Protein AF-A0A445F5N7-F1 (afdb_monomer_lite)

Secondary structure (DSSP, 8-state):
--PPP---PPP---------PPPP----PPP-S--EEEEEPGGG--------S-------TT----EEEEETSS-HHHHHHHHHHHHHH--EE-PPPTTSPP---EEEEEE-HHHHHHHIIIIIHHHHTT--BTTB------SEEEEEEPPPGGGG--

Sequence (158 aa):
MTKKSTRKRKMGDTEETAPKKPAAKWPLIKPKKNLQISHLLDFDLFSVINPSSSFGFQFFNSILIAFFMVQNLFSSAESKAFVKIAEEIGFAHQGSRGGEAYRDNDRISVDDPVLADTIWESGLGKLFSDIKIRGKVAVGLNPNVRFYRFVSLYTRFT

Radius of gyration: 22.61 Å; chains: 1; bounding box: 45×44×79 Å

pLDDT: mean 74.54, std 20.93, range [34.38, 96.88]

Structure (mmCIF, N/CA/C/O backbone):
data_AF-A0A445F5N7-F1
#
_entry.id   AF-A0A445F5N7-F1
#
loop_
_atom_site.group_PDB
_atom_site.id
_atom_site.type_symbol
_atom_site.label_atom_id
_atom_site.label_alt_id
_atom_site.label_comp_id
_atom_site.label_asym_id
_atom_site.label_entity_id
_atom_site.label_seq_id
_atom_site.pdbx_PDB_ins_code
_atom_site.Cartn_x
_atom_site.Cartn_y
_atom_site.Cartn_z
_atom_site.occupancy
_atom_site.B_iso_or_equiv
_atom_site.auth_seq_id
_atom_site.auth_comp_id
_atom_site.auth_asym_id
_atom_site.auth_atom_id
_atom_site.pdbx_PDB_model_num
ATOM 1 N N . MET A 1 1 ? -10.855 -12.491 -63.768 1.00 36.72 1 MET A N 1
ATOM 2 C CA . MET A 1 1 ? -11.562 -12.647 -62.476 1.00 36.72 1 MET A CA 1
ATOM 3 C C . MET A 1 1 ? -10.954 -13.823 -61.721 1.00 36.72 1 MET A C 1
ATOM 5 O O . MET A 1 1 ? -11.246 -14.961 -62.051 1.00 36.72 1 MET A O 1
ATOM 9 N N . THR A 1 2 ? -10.073 -13.575 -60.753 1.00 38.22 2 THR A N 1
ATOM 10 C CA . THR A 1 2 ? -9.401 -14.622 -59.960 1.00 38.22 2 THR A CA 1
ATOM 11 C C . THR A 1 2 ? -9.698 -14.397 -58.477 1.00 38.22 2 THR A C 1
ATOM 13 O O . THR A 1 2 ? -9.355 -13.364 -57.906 1.00 38.22 2 THR A O 1
ATOM 16 N N . LYS A 1 3 ? -10.416 -15.348 -57.863 1.00 34.38 3 LYS A N 1
ATOM 17 C CA . LYS A 1 3 ? -10.862 -15.304 -56.462 1.00 34.38 3 LYS A CA 1
ATOM 18 C C . LYS A 1 3 ? -9.663 -15.500 -55.520 1.00 34.38 3 LYS A C 1
ATOM 20 O O . LYS A 1 3 ? -9.047 -16.562 -55.526 1.00 34.38 3 LYS A O 1
ATOM 25 N N . LYS A 1 4 ? -9.346 -14.500 -54.688 1.00 36.50 4 LYS A N 1
ATOM 26 C CA . LYS A 1 4 ? -8.395 -14.636 -53.568 1.00 36.50 4 LYS A CA 1
ATOM 27 C C . LYS A 1 4 ? -9.071 -15.376 -52.409 1.00 36.50 4 LYS A C 1
ATOM 29 O O . LYS A 1 4 ? -10.032 -14.883 -51.831 1.00 36.50 4 LYS A O 1
ATOM 34 N N . SER A 1 5 ? -8.541 -16.549 -52.074 1.00 36.28 5 SER A N 1
ATOM 35 C CA . SER A 1 5 ? -8.885 -17.330 -50.882 1.00 36.28 5 SER A CA 1
ATOM 36 C C . SER A 1 5 ? -8.483 -16.575 -49.607 1.00 36.28 5 SER A C 1
ATOM 38 O O . SER A 1 5 ? -7.298 -16.350 -49.354 1.00 36.28 5 SER A O 1
ATOM 40 N N . THR A 1 6 ? -9.459 -16.206 -48.782 1.00 38.47 6 THR A N 1
ATOM 41 C CA . THR A 1 6 ? -9.271 -15.621 -47.449 1.00 38.47 6 THR A CA 1
ATOM 42 C C . THR A 1 6 ? -8.762 -16.682 -46.471 1.00 38.47 6 THR A C 1
ATOM 44 O O . THR A 1 6 ? -9.500 -17.556 -46.020 1.00 38.47 6 THR A O 1
ATOM 47 N N . ARG A 1 7 ? -7.475 -16.606 -46.112 1.00 39.38 7 ARG A N 1
ATOM 48 C CA . ARG A 1 7 ? -6.871 -17.445 -45.066 1.00 39.38 7 ARG A CA 1
ATOM 49 C C . ARG A 1 7 ? -7.338 -16.942 -43.694 1.00 39.38 7 ARG A C 1
ATOM 51 O O . ARG A 1 7 ? -6.836 -15.941 -43.184 1.00 39.38 7 ARG A O 1
ATOM 58 N N . LYS A 1 8 ? -8.326 -17.628 -43.117 1.00 40.00 8 LYS A N 1
ATOM 59 C CA . LYS A 1 8 ? -8.790 -17.461 -41.731 1.00 40.00 8 LYS A CA 1
ATOM 60 C C . LYS A 1 8 ? -7.597 -17.719 -40.796 1.00 40.00 8 LYS A C 1
ATOM 62 O O . LYS A 1 8 ? -7.051 -18.821 -40.801 1.00 40.00 8 LYS A O 1
ATOM 67 N N . ARG A 1 9 ? -7.138 -16.708 -40.050 1.00 37.25 9 ARG A N 1
ATOM 68 C CA . ARG A 1 9 ? -6.061 -16.880 -39.060 1.00 37.25 9 ARG A CA 1
ATOM 69 C C . ARG A 1 9 ? -6.638 -17.596 -37.842 1.00 37.25 9 ARG A C 1
ATOM 71 O O . ARG A 1 9 ? -7.641 -17.161 -37.285 1.00 37.25 9 ARG A O 1
ATOM 78 N N . LYS A 1 10 ? -6.022 -18.722 -37.493 1.00 41.34 10 LYS A N 1
ATOM 79 C CA . LYS A 1 10 ? -6.324 -19.524 -36.310 1.00 41.34 10 LYS A CA 1
ATOM 80 C C . LYS A 1 10 ? -5.827 -18.739 -35.091 1.00 41.34 10 LYS A C 1
ATOM 82 O O . LYS A 1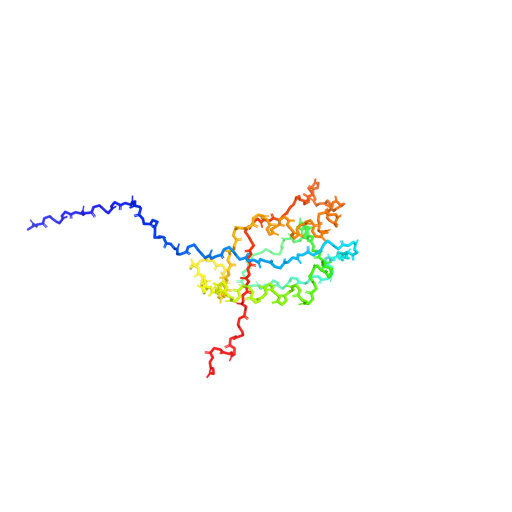 10 ? -4.656 -18.381 -35.038 1.00 41.34 10 LYS A O 1
ATOM 87 N N . MET A 1 11 ? -6.741 -18.401 -34.190 1.00 37.12 11 MET A N 1
ATOM 88 C CA . MET A 1 11 ? -6.453 -17.803 -32.889 1.00 37.12 11 MET A CA 1
ATOM 89 C C . MET A 1 11 ? -6.166 -18.960 -31.934 1.00 37.12 11 MET A C 1
ATOM 91 O O . MET A 1 11 ? -7.011 -19.842 -31.795 1.00 37.12 11 MET A O 1
ATOM 95 N N . GLY A 1 12 ? -4.962 -19.003 -31.375 1.00 40.59 12 GLY A N 1
ATOM 96 C CA . GLY A 1 12 ? -4.537 -20.070 -30.477 1.00 40.59 12 GLY A CA 1
ATOM 97 C C . GLY A 1 12 ? -3.028 -20.058 -30.285 1.00 40.59 12 GLY A C 1
ATOM 98 O O . GLY A 1 12 ? -2.285 -20.313 -31.228 1.00 40.59 12 GLY A O 1
ATOM 99 N N . ASP A 1 13 ? -2.653 -19.758 -29.047 1.00 39.00 13 ASP A N 1
ATOM 100 C CA . ASP A 1 13 ? -1.441 -20.194 -28.361 1.00 39.00 13 ASP A CA 1
ATOM 101 C C . ASP A 1 13 ? -0.132 -19.545 -28.810 1.00 39.00 13 ASP A C 1
ATOM 103 O O . ASP A 1 13 ? 0.697 -20.086 -29.538 1.00 39.00 13 ASP A O 1
ATOM 107 N N . THR A 1 14 ? 0.101 -18.354 -28.270 1.00 41.28 14 THR A N 1
ATOM 108 C CA . THR A 1 14 ? 1.458 -17.954 -27.907 1.00 41.28 14 THR A CA 1
ATOM 109 C C . THR A 1 14 ? 1.399 -17.503 -26.454 1.00 41.28 14 THR A C 1
ATOM 111 O O . THR A 1 14 ? 1.358 -16.315 -26.150 1.00 41.28 14 THR A O 1
ATOM 114 N N . GLU A 1 15 ? 1.353 -18.478 -25.540 1.00 46.56 15 GLU A N 1
ATOM 115 C CA . GLU A 1 15 ? 2.061 -18.310 -24.272 1.00 46.56 15 GLU A CA 1
ATOM 116 C C . GLU A 1 15 ? 3.542 -18.207 -24.635 1.00 46.56 15 GLU A C 1
ATOM 118 O O . GLU A 1 15 ? 4.295 -19.179 -24.648 1.00 46.56 15 GLU A O 1
ATOM 123 N N . GLU A 1 16 ? 3.936 -17.003 -25.039 1.00 36.53 16 GLU A N 1
ATOM 124 C CA . GLU A 1 16 ? 5.326 -16.615 -25.028 1.00 36.53 16 GLU A CA 1
ATOM 125 C C . GLU A 1 16 ? 5.718 -16.699 -23.560 1.00 36.53 16 GLU A C 1
ATOM 127 O O . GLU A 1 16 ? 5.198 -15.962 -22.718 1.00 36.53 16 GLU A O 1
ATOM 132 N N . THR A 1 17 ? 6.549 -17.688 -23.247 1.00 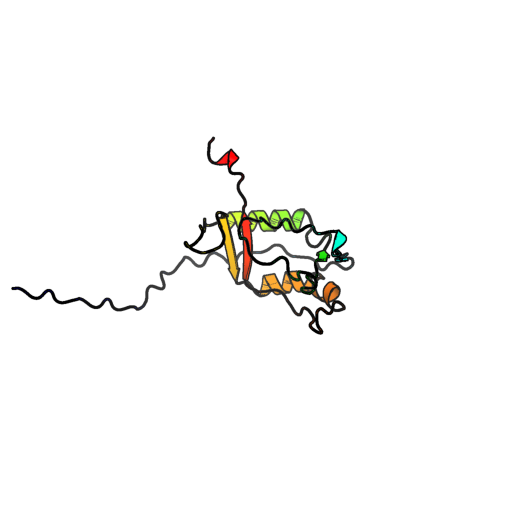43.44 17 THR A N 1
ATOM 133 C CA . THR A 1 17 ? 7.219 -17.855 -21.967 1.00 43.44 17 THR A CA 1
ATOM 134 C C . THR A 1 17 ? 7.980 -16.574 -21.663 1.00 43.44 17 THR A C 1
ATOM 136 O O . THR A 1 17 ? 9.173 -16.457 -21.944 1.00 43.44 17 THR A O 1
ATOM 139 N N . ALA A 1 18 ? 7.279 -15.594 -21.095 1.00 43.09 18 ALA A N 1
ATOM 140 C CA . ALA A 1 18 ? 7.903 -14.492 -20.409 1.00 43.09 18 ALA A CA 1
ATOM 141 C C . ALA A 1 18 ? 8.818 -15.143 -19.366 1.00 43.09 18 ALA A C 1
ATOM 143 O O . ALA A 1 18 ? 8.364 -16.050 -18.654 1.00 43.09 18 ALA A O 1
ATOM 144 N N . PRO A 1 19 ? 10.102 -14.754 -19.285 1.00 39.41 19 PRO A N 1
ATOM 145 C CA . PRO A 1 19 ? 10.962 -15.252 -18.229 1.00 39.41 19 PRO A CA 1
ATOM 146 C C . PRO A 1 19 ? 10.213 -15.013 -16.922 1.00 39.41 19 PRO A C 1
ATOM 148 O O . PRO A 1 19 ? 9.835 -13.872 -16.640 1.00 39.41 19 PRO A O 1
ATOM 151 N N . LYS A 1 20 ? 9.919 -16.089 -16.174 1.00 45.84 20 LYS A N 1
ATOM 152 C CA . LYS A 1 20 ? 9.360 -15.981 -14.826 1.00 45.84 20 LYS A CA 1
ATOM 153 C C . LYS A 1 20 ? 10.331 -15.095 -14.064 1.00 45.84 20 LYS A C 1
ATOM 155 O O . LYS A 1 20 ? 11.399 -15.558 -13.662 1.00 45.84 20 LYS A O 1
ATOM 160 N N . LYS A 1 21 ? 9.995 -13.805 -13.952 1.00 49.97 21 LYS A N 1
ATOM 161 C CA . LYS A 1 21 ? 10.765 -12.861 -13.155 1.00 49.97 21 LYS A CA 1
ATOM 162 C C . LYS A 1 21 ? 10.907 -13.508 -11.782 1.00 49.97 21 LYS A C 1
ATOM 164 O O . LYS A 1 21 ? 9.910 -14.041 -11.280 1.00 49.97 21 LYS A O 1
ATOM 169 N N . PRO A 1 22 ? 12.121 -13.538 -11.211 1.00 51.34 22 PRO A N 1
ATOM 170 C CA . PRO A 1 22 ? 12.306 -14.088 -9.881 1.00 51.34 22 PRO A CA 1
ATOM 171 C C . PRO A 1 22 ? 11.287 -13.426 -8.958 1.00 51.34 22 PRO A C 1
ATOM 173 O O . PRO A 1 22 ? 11.093 -12.211 -9.033 1.00 51.34 22 PRO A O 1
ATOM 176 N N . ALA A 1 23 ? 10.591 -14.241 -8.160 1.00 63.56 23 ALA A N 1
ATOM 177 C CA . ALA A 1 23 ? 9.595 -13.751 -7.220 1.00 63.56 23 ALA A CA 1
ATOM 178 C C . ALA A 1 23 ? 10.223 -12.610 -6.413 1.00 63.56 23 ALA A C 1
ATOM 180 O O . ALA A 1 23 ? 11.253 -12.799 -5.756 1.00 63.56 23 ALA A O 1
ATOM 181 N N . ALA A 1 24 ? 9.660 -11.412 -6.556 1.00 69.00 24 ALA A N 1
ATOM 182 C CA . ALA A 1 24 ? 10.196 -10.227 -5.921 1.00 69.00 24 ALA A CA 1
ATOM 183 C C . ALA A 1 24 ? 10.150 -10.439 -4.406 1.00 69.00 24 ALA A C 1
ATOM 185 O O . ALA A 1 24 ? 9.094 -10.700 -3.834 1.00 69.00 24 ALA A O 1
ATOM 186 N N . LYS A 1 25 ? 11.306 -10.367 -3.745 1.00 86.81 25 LYS A N 1
ATOM 187 C CA . LYS A 1 25 ? 11.369 -10.446 -2.284 1.00 86.81 25 LYS A CA 1
ATOM 188 C C . LYS A 1 25 ? 10.983 -9.088 -1.716 1.00 86.81 25 LYS A C 1
ATOM 190 O O . LYS A 1 25 ? 11.857 -8.267 -1.452 1.00 86.81 25 LYS A O 1
ATOM 195 N N . TRP A 1 26 ? 9.682 -8.847 -1.580 1.00 91.69 26 TRP A N 1
ATOM 196 C CA . TRP A 1 26 ? 9.143 -7.635 -0.965 1.00 91.69 26 TRP A CA 1
ATOM 197 C C . TRP A 1 26 ? 9.715 -7.402 0.439 1.00 91.69 26 TRP A C 1
ATOM 199 O O . TRP A 1 26 ? 10.086 -8.363 1.124 1.00 91.69 26 TRP A O 1
ATOM 209 N N . PRO A 1 27 ? 9.816 -6.139 0.892 1.00 90.50 27 PRO A N 1
ATOM 210 C CA . PRO A 1 27 ? 10.328 -5.862 2.222 1.00 90.50 27 PRO A CA 1
ATOM 211 C C . PRO A 1 27 ? 9.397 -6.443 3.286 1.00 90.50 27 PRO A C 1
ATOM 213 O O . PRO A 1 27 ? 8.175 -6.425 3.149 1.00 90.50 27 PRO A O 1
ATOM 216 N N . LEU A 1 28 ? 9.986 -6.917 4.382 1.00 89.38 28 LEU A N 1
ATOM 217 C CA . LEU A 1 28 ? 9.224 -7.376 5.536 1.00 89.38 28 LEU A CA 1
ATOM 218 C C . LEU A 1 28 ? 8.535 -6.184 6.198 1.00 89.38 28 LEU A C 1
ATOM 220 O O . LEU A 1 28 ? 9.196 -5.311 6.765 1.00 89.38 28 LEU A O 1
ATOM 224 N N . ILE A 1 29 ? 7.206 -6.170 6.145 1.00 91.69 29 ILE A N 1
ATOM 225 C CA . ILE A 1 29 ? 6.395 -5.147 6.793 1.00 91.69 29 ILE A CA 1
ATOM 226 C C . ILE A 1 29 ? 6.130 -5.595 8.224 1.00 91.69 29 ILE A C 1
ATOM 228 O O . ILE A 1 29 ? 5.516 -6.631 8.468 1.00 91.69 29 ILE A O 1
ATOM 232 N N . LYS A 1 30 ? 6.576 -4.802 9.196 1.00 87.00 30 LYS A N 1
ATOM 233 C CA . LYS A 1 30 ? 6.282 -5.103 10.603 1.00 87.00 30 LYS A CA 1
ATOM 234 C C . LYS A 1 30 ? 4.854 -4.674 10.947 1.00 87.00 30 LYS A C 1
ATOM 236 O O . LYS A 1 30 ? 4.463 -3.587 10.511 1.00 87.00 30 LYS A O 1
ATOM 241 N N . PRO A 1 31 ? 4.109 -5.441 11.763 1.00 89.25 31 PRO A N 1
ATOM 242 C CA . PRO A 1 31 ? 2.844 -4.981 12.321 1.00 89.25 31 PRO A CA 1
ATOM 243 C C . PRO A 1 31 ? 3.024 -3.708 13.155 1.00 89.25 31 PRO A C 1
ATOM 245 O O . PRO A 1 31 ? 3.918 -3.618 14.002 1.00 89.25 31 PRO A O 1
ATOM 248 N N . LYS A 1 32 ? 2.158 -2.723 12.929 1.00 87.88 32 LYS A N 1
ATOM 249 C CA . LYS A 1 32 ? 2.118 -1.447 13.640 1.00 87.88 32 LYS A CA 1
ATOM 250 C C . LYS A 1 32 ? 0.948 -1.446 14.616 1.00 87.88 32 LYS A C 1
ATOM 252 O O . LYS A 1 32 ? -0.198 -1.668 14.242 1.00 87.88 32 LYS A O 1
ATOM 257 N N . LYS A 1 33 ? 1.237 -1.160 15.889 1.00 77.31 33 LYS A N 1
ATOM 258 C CA . LYS A 1 33 ? 0.211 -1.091 16.944 1.00 77.31 33 LYS A CA 1
ATOM 259 C C . LYS A 1 33 ? -0.528 0.252 16.985 1.00 77.31 33 LYS A C 1
ATOM 261 O O . LYS A 1 33 ? -1.667 0.284 17.435 1.00 77.31 33 LYS A O 1
ATOM 266 N N . ASN A 1 34 ? 0.107 1.320 16.493 1.00 80.38 34 ASN A N 1
ATOM 267 C CA . ASN A 1 34 ? -0.328 2.707 16.683 1.00 80.38 34 ASN A CA 1
ATOM 268 C C . ASN A 1 34 ? -0.512 3.442 15.342 1.00 80.38 34 ASN A C 1
ATOM 270 O O . ASN A 1 34 ? -0.042 4.569 15.187 1.00 80.38 34 ASN A O 1
ATOM 274 N N . LEU A 1 35 ? -1.131 2.792 14.350 1.00 88.81 35 LEU A N 1
ATOM 275 C CA . LEU A 1 35 ? -1.533 3.500 13.131 1.00 88.81 35 LEU A CA 1
ATOM 276 C C . LEU A 1 35 ? -2.609 4.526 13.483 1.00 88.81 35 LEU A C 1
ATOM 278 O O . LEU A 1 35 ? -3.538 4.228 14.231 1.00 88.81 35 LEU A O 1
ATOM 282 N N . GLN A 1 36 ? -2.467 5.729 12.939 1.00 87.50 36 GLN A N 1
ATOM 283 C CA . GLN A 1 36 ? -3.435 6.804 13.113 1.00 87.50 36 GLN A CA 1
ATOM 284 C C . GLN A 1 36 ? -4.197 6.997 11.812 1.00 87.50 36 GLN A C 1
ATOM 286 O O . GLN A 1 36 ? -3.603 6.970 10.730 1.00 87.50 36 GLN A O 1
ATOM 291 N N . ILE A 1 37 ? -5.505 7.200 11.933 1.00 88.75 37 ILE A N 1
ATOM 292 C CA . ILE A 1 37 ? -6.391 7.489 10.815 1.00 88.75 37 ILE A CA 1
ATOM 293 C C . ILE A 1 37 ? -7.056 8.839 11.041 1.00 88.75 37 ILE A C 1
ATOM 295 O O . ILE A 1 37 ? -7.632 9.084 12.100 1.00 88.75 37 ILE A O 1
ATOM 299 N N . SER A 1 38 ? -6.967 9.706 10.041 1.00 85.62 38 SER A N 1
ATOM 300 C CA . SER A 1 38 ? -7.702 10.968 10.010 1.00 85.62 38 SER A CA 1
ATOM 301 C C . SER A 1 38 ? -8.810 10.855 8.970 1.00 85.62 38 SER A C 1
ATOM 303 O O . SER A 1 38 ? -8.540 10.490 7.823 1.00 85.62 38 SER A O 1
ATOM 305 N N . HIS A 1 39 ? -10.047 11.148 9.371 1.00 81.38 39 HIS A N 1
ATOM 306 C CA . HIS A 1 39 ? -11.166 11.275 8.442 1.00 81.38 39 HIS A CA 1
ATOM 307 C C . HIS A 1 39 ? -11.079 12.654 7.796 1.00 81.38 39 HIS A C 1
ATOM 309 O O . HIS A 1 39 ? -11.143 13.659 8.500 1.00 81.38 39 HIS A O 1
ATOM 315 N N . LEU A 1 40 ? -10.911 12.695 6.479 1.00 75.50 40 LEU A N 1
ATOM 316 C CA . LEU A 1 40 ? -11.028 13.941 5.731 1.00 75.50 40 LEU A CA 1
ATOM 317 C C . LEU A 1 40 ? -12.522 14.174 5.509 1.00 75.50 40 LEU A C 1
ATOM 319 O O . LEU A 1 40 ? -13.229 13.283 5.027 1.00 75.50 40 LEU A O 1
ATOM 323 N N . LEU A 1 41 ? -13.023 15.309 5.985 1.00 65.94 41 LEU A N 1
ATOM 324 C CA . LEU A 1 41 ? -14.428 15.687 5.858 1.00 65.94 41 LEU A CA 1
ATOM 325 C C . LEU A 1 41 ? -14.636 16.450 4.547 1.00 65.94 41 LEU A C 1
ATOM 327 O O . LEU A 1 41 ? -13.682 16.902 3.921 1.00 65.94 41 LEU A O 1
ATOM 331 N N . ASP A 1 42 ? -15.892 16.626 4.140 1.00 55.50 42 ASP A N 1
ATOM 332 C CA . ASP A 1 42 ? -16.240 17.280 2.869 1.00 55.50 42 ASP A CA 1
ATOM 333 C C . ASP A 1 42 ? -15.647 18.700 2.730 1.00 55.50 42 ASP A C 1
ATOM 335 O O . ASP A 1 42 ? -15.396 19.157 1.619 1.00 55.50 42 ASP A O 1
ATOM 339 N N . PHE A 1 43 ? -15.359 19.388 3.842 1.00 56.91 43 PHE A N 1
ATOM 340 C CA . PHE A 1 43 ? -14.719 20.712 3.841 1.00 56.91 43 PHE A CA 1
ATOM 341 C C . PHE A 1 43 ? -13.217 20.688 3.511 1.00 56.91 43 PHE A C 1
ATOM 343 O O . PHE A 1 43 ? -12.658 21.730 3.173 1.00 56.91 43 PHE A O 1
ATOM 350 N N . ASP A 1 44 ? -12.568 19.524 3.589 1.00 57.47 44 ASP A N 1
ATOM 351 C CA . ASP A 1 44 ? -11.140 19.359 3.299 1.00 57.47 44 ASP A CA 1
ATOM 352 C C . ASP A 1 44 ? -10.874 19.102 1.804 1.00 57.47 44 ASP A C 1
ATOM 354 O O . ASP A 1 44 ? -9.722 19.124 1.361 1.00 57.47 44 ASP A O 1
ATOM 358 N N . LEU A 1 45 ? -11.925 18.846 1.010 1.00 60.78 45 LEU A N 1
ATOM 359 C CA . LEU A 1 45 ? -11.815 18.461 -0.394 1.00 60.78 45 LEU A CA 1
ATOM 360 C C . LEU A 1 45 ? -12.599 19.404 -1.311 1.00 60.78 45 LEU A C 1
ATOM 362 O O . LEU A 1 45 ? -13.825 19.420 -1.335 1.00 60.78 45 LEU A O 1
ATOM 366 N N . PHE A 1 46 ? -11.875 20.128 -2.160 1.00 60.03 46 PHE A N 1
ATOM 367 C CA . PHE A 1 46 ? -12.471 20.967 -3.194 1.00 60.03 46 PHE A CA 1
ATOM 368 C C . PHE A 1 46 ? -12.470 20.231 -4.534 1.00 60.03 46 PHE A C 1
ATOM 370 O O . PHE A 1 46 ? -11.416 19.883 -5.068 1.00 60.03 46 PHE A O 1
ATOM 377 N N . SER A 1 47 ? -13.648 20.024 -5.119 1.00 57.56 47 SER A N 1
ATOM 378 C CA . SER A 1 47 ? -13.766 19.599 -6.513 1.00 57.56 47 SER A CA 1
ATOM 379 C C . SER A 1 47 ? -13.813 20.824 -7.426 1.00 57.56 47 SER A C 1
ATOM 381 O O . SER A 1 47 ? -14.768 21.599 -7.372 1.00 57.56 47 SER A O 1
ATOM 383 N N . VAL A 1 48 ? -12.820 20.987 -8.302 1.00 57.28 48 VAL A N 1
ATOM 384 C CA . VAL A 1 48 ? -12.902 21.955 -9.406 1.00 57.28 48 VAL A CA 1
ATOM 385 C C . VAL A 1 48 ? -13.603 21.273 -10.575 1.00 57.28 48 VAL A C 1
ATOM 387 O O . VAL A 1 48 ? -13.037 20.403 -11.235 1.00 57.28 48 VAL A O 1
ATOM 390 N N . ILE A 1 49 ? -14.856 21.647 -10.819 1.00 63.31 49 ILE A N 1
ATOM 391 C CA . ILE A 1 49 ? -15.600 21.197 -11.997 1.00 63.31 49 ILE A CA 1
ATOM 392 C C . ILE A 1 49 ? -15.127 22.040 -13.181 1.00 63.31 49 ILE A C 1
ATOM 394 O O . ILE A 1 49 ? -15.218 23.264 -13.137 1.00 63.31 49 ILE A O 1
ATOM 398 N N . ASN A 1 50 ? -14.620 21.399 -14.235 1.00 55.38 50 ASN A N 1
ATOM 399 C CA . ASN A 1 50 ? -14.302 22.083 -15.486 1.00 55.38 50 ASN A CA 1
ATOM 400 C C . ASN A 1 50 ? -15.621 22.324 -16.253 1.00 55.38 50 ASN A C 1
ATOM 402 O O . ASN A 1 50 ? -16.250 21.348 -16.665 1.00 55.38 50 ASN A O 1
ATOM 406 N N . PRO A 1 51 ? -16.088 23.575 -16.429 1.00 54.88 51 PRO A N 1
ATOM 407 C CA . PRO A 1 51 ? -17.444 23.869 -16.906 1.00 54.88 51 PRO A CA 1
ATOM 408 C C . PRO A 1 51 ? -17.632 23.706 -18.426 1.00 54.88 51 PRO A C 1
ATOM 410 O O . PRO A 1 51 ? -18.559 24.267 -19.000 1.00 54.88 51 PRO A O 1
ATOM 413 N N . SER A 1 52 ? -16.787 22.937 -19.113 1.00 53.59 52 SER A N 1
ATOM 414 C CA . SER A 1 52 ? -16.798 22.821 -20.581 1.00 53.59 52 SER A CA 1
ATOM 415 C C . SER A 1 52 ? -17.945 21.974 -21.161 1.00 53.59 52 SER A C 1
ATOM 417 O O . SER A 1 52 ? -18.005 21.770 -22.371 1.00 53.59 52 SER A O 1
ATOM 419 N N . SER A 1 53 ? -18.906 21.539 -20.345 1.00 51.09 53 SER A N 1
ATOM 420 C CA . SER A 1 53 ? -20.143 20.920 -20.822 1.00 51.09 53 SER A CA 1
ATOM 421 C C . SER A 1 53 ? -21.344 21.553 -20.136 1.00 51.09 53 SER A C 1
ATOM 423 O O . SER A 1 53 ? -21.579 21.361 -18.943 1.00 51.09 53 SER A O 1
ATOM 425 N N . SER A 1 54 ? -22.102 22.311 -20.921 1.00 49.69 54 SER A N 1
ATOM 426 C CA . SER A 1 54 ? -23.341 22.991 -20.560 1.00 49.69 54 SER A CA 1
ATOM 427 C C . SER A 1 54 ? -24.461 21.984 -20.282 1.00 49.69 54 SER A C 1
ATOM 429 O O . SER A 1 54 ? -25.385 21.870 -21.072 1.00 49.69 54 SER A O 1
ATOM 431 N N . PHE A 1 55 ? -24.387 21.213 -19.198 1.00 46.88 55 PHE A N 1
ATOM 432 C CA . PHE A 1 55 ? -25.526 20.448 -18.691 1.00 46.88 55 PHE A CA 1
ATOM 433 C C . PHE A 1 55 ? -25.334 20.137 -17.202 1.00 46.88 55 PHE A C 1
ATOM 435 O O . PHE A 1 55 ? -24.438 19.390 -16.823 1.00 46.88 55 PHE A O 1
ATOM 442 N N . GLY A 1 56 ? -26.220 20.687 -16.368 1.00 43.72 56 GLY A N 1
ATOM 443 C CA . GLY A 1 56 ? -26.548 20.101 -15.068 1.00 43.72 56 GLY A CA 1
ATOM 444 C C . GLY A 1 56 ? -25.813 20.658 -13.853 1.00 43.72 56 GLY A C 1
ATOM 445 O O . GLY A 1 56 ? -25.003 19.978 -13.234 1.00 43.72 56 GLY A O 1
ATOM 446 N N . PHE A 1 57 ? -26.219 21.848 -13.416 1.00 52.09 57 PHE A N 1
ATOM 447 C CA . PHE A 1 57 ? -26.157 22.230 -12.004 1.00 52.09 57 PHE A CA 1
ATOM 448 C C . PHE A 1 57 ? -27.200 21.386 -11.244 1.00 52.09 57 PHE A C 1
ATOM 450 O O . PHE A 1 57 ? -28.316 21.842 -11.023 1.00 52.09 57 PHE A O 1
ATOM 457 N N . GLN A 1 58 ? -26.910 20.120 -10.920 1.00 44.22 58 GLN A N 1
ATOM 458 C CA . GLN A 1 58 ? -27.817 19.293 -10.112 1.00 44.22 58 GLN A CA 1
ATOM 459 C C . GLN A 1 58 ? -27.062 18.213 -9.316 1.00 44.22 58 GLN A C 1
ATOM 461 O O . GLN A 1 58 ? -26.528 17.260 -9.868 1.00 44.22 58 GLN A O 1
ATOM 466 N N . PHE A 1 59 ? -27.076 18.395 -7.991 1.00 41.00 59 PHE A N 1
ATOM 467 C CA . PHE A 1 59 ? -26.846 17.404 -6.930 1.00 41.00 59 PHE A CA 1
ATOM 468 C C . PHE A 1 59 ? -25.517 16.626 -6.921 1.00 41.00 59 PHE A C 1
ATOM 470 O O . PHE A 1 59 ? -25.479 15.435 -7.211 1.00 41.00 59 PHE A O 1
ATOM 477 N N . PHE A 1 60 ? -24.459 17.243 -6.386 1.00 46.81 60 PHE A N 1
ATOM 478 C CA . PHE A 1 60 ? -23.303 16.503 -5.849 1.00 46.81 60 PHE A CA 1
ATOM 479 C C . PHE A 1 60 ? -23.378 16.245 -4.330 1.00 46.81 60 PHE A C 1
ATOM 481 O O . PHE A 1 60 ? -22.402 15.821 -3.731 1.00 46.81 60 PHE A O 1
ATOM 488 N N . ASN A 1 61 ? -24.541 16.413 -3.691 1.00 44.53 61 ASN A N 1
ATOM 489 C CA . ASN A 1 61 ? -24.697 16.204 -2.240 1.00 44.53 61 ASN A CA 1
ATOM 490 C C . ASN A 1 61 ? -25.058 14.760 -1.836 1.00 44.53 61 ASN A C 1
ATOM 492 O O . ASN A 1 61 ? -25.703 14.550 -0.812 1.00 44.53 61 ASN A O 1
ATOM 496 N N . SER A 1 62 ? -24.732 13.732 -2.629 1.00 46.78 62 SER A N 1
ATOM 497 C CA . SER A 1 62 ? -25.170 12.358 -2.287 1.00 46.78 62 SER A CA 1
ATOM 498 C C . SER A 1 62 ? -24.189 11.226 -2.586 1.00 46.78 62 SER A C 1
ATOM 500 O O . SER A 1 62 ? -24.508 10.060 -2.342 1.00 46.78 62 SER A O 1
ATOM 502 N N . ILE A 1 63 ? -22.965 11.521 -3.020 1.00 52.47 63 ILE A N 1
ATOM 503 C CA . ILE A 1 63 ? -21.888 10.535 -2.920 1.00 52.47 63 ILE A CA 1
ATOM 504 C C . ILE A 1 63 ? -21.061 10.932 -1.706 1.00 52.47 63 ILE A C 1
ATOM 506 O O . ILE A 1 63 ? -20.143 11.726 -1.818 1.00 52.47 63 ILE A O 1
ATOM 510 N N . LEU A 1 64 ? -21.403 10.373 -0.541 1.00 55.03 64 LEU A N 1
ATOM 511 C CA . LEU A 1 64 ? -20.472 10.279 0.586 1.00 55.03 64 LEU A CA 1
ATOM 512 C C . LEU A 1 64 ? -19.229 9.535 0.084 1.00 55.03 64 LEU A C 1
ATOM 514 O O . LEU A 1 64 ? -19.240 8.301 -0.008 1.00 55.03 64 LEU A O 1
ATOM 518 N N . ILE A 1 65 ? -18.211 10.288 -0.326 1.00 68.12 65 ILE A N 1
ATOM 519 C CA . ILE A 1 65 ? -16.880 9.769 -0.602 1.00 68.12 65 ILE A CA 1
ATOM 520 C C . ILE A 1 65 ? -16.140 9.850 0.726 1.00 68.12 65 ILE A C 1
ATOM 522 O O . ILE A 1 65 ? -15.884 10.933 1.236 1.00 68.12 65 ILE A O 1
ATOM 526 N N . ALA A 1 66 ? -15.838 8.701 1.320 1.00 76.12 66 ALA A N 1
ATOM 527 C CA . ALA A 1 66 ? -15.061 8.673 2.547 1.00 76.12 66 ALA A CA 1
ATOM 528 C C . ALA A 1 66 ? -13.573 8.676 2.189 1.00 76.12 66 ALA A C 1
ATOM 530 O O . ALA A 1 66 ? -13.081 7.739 1.552 1.00 76.12 66 ALA A O 1
ATOM 531 N N . PHE A 1 67 ? -12.867 9.726 2.595 1.00 84.25 67 PHE A N 1
ATOM 532 C CA . PHE A 1 67 ? -11.423 9.827 2.459 1.00 84.25 67 PHE A CA 1
ATOM 533 C C . PHE A 1 67 ? -10.765 9.648 3.821 1.00 84.25 67 PHE A C 1
ATOM 535 O O . PHE A 1 67 ? -11.122 10.300 4.802 1.00 84.25 67 PHE A O 1
ATOM 542 N N . PHE A 1 68 ? -9.769 8.769 3.866 1.00 87.44 68 PHE A N 1
ATOM 543 C CA . PHE A 1 68 ? -9.009 8.488 5.072 1.00 87.44 68 PHE A CA 1
ATOM 544 C C . PHE A 1 68 ? -7.528 8.674 4.802 1.00 87.44 68 PHE A C 1
ATOM 546 O O . PHE A 1 68 ? -6.988 8.115 3.846 1.00 87.44 68 PHE A O 1
ATOM 553 N N . MET A 1 69 ? -6.860 9.412 5.680 1.00 89.06 69 MET A N 1
ATOM 554 C CA . MET A 1 69 ? -5.408 9.485 5.695 1.00 89.06 69 MET A CA 1
ATOM 555 C C . MET A 1 69 ? -4.880 8.538 6.769 1.00 89.06 69 MET A C 1
ATOM 557 O O . MET A 1 69 ? -5.098 8.764 7.957 1.00 89.06 69 MET A O 1
ATOM 561 N N . VAL A 1 70 ? -4.183 7.480 6.350 1.00 91.31 70 VAL A N 1
ATOM 562 C CA . VAL A 1 70 ? -3.492 6.560 7.263 1.00 91.31 70 VAL A CA 1
ATOM 563 C C . VAL A 1 70 ? -2.043 6.999 7.399 1.00 91.31 70 VAL A C 1
ATOM 565 O O . VAL A 1 70 ? -1.268 6.940 6.444 1.00 91.31 70 VAL A O 1
ATOM 568 N N . GLN A 1 71 ? -1.668 7.443 8.592 1.00 90.81 71 GLN A N 1
ATOM 569 C CA . GLN A 1 71 ? -0.317 7.919 8.862 1.00 90.81 71 GLN A CA 1
ATOM 570 C C . GLN A 1 71 ? 0.613 6.760 9.232 1.00 90.81 71 GLN A C 1
ATOM 572 O O . GLN A 1 71 ? 0.207 5.809 9.900 1.00 90.81 71 GLN A O 1
ATOM 577 N N . ASN A 1 72 ? 1.886 6.873 8.841 1.00 90.62 72 ASN A N 1
ATOM 578 C CA . ASN A 1 72 ? 2.959 5.942 9.219 1.00 90.62 72 ASN A CA 1
ATOM 579 C C . ASN A 1 72 ? 2.710 4.471 8.834 1.00 90.62 72 ASN A C 1
ATOM 581 O O . ASN A 1 72 ? 3.196 3.562 9.508 1.00 90.62 72 ASN A O 1
ATOM 585 N N . LEU A 1 73 ? 1.982 4.226 7.737 1.00 92.62 73 LEU A N 1
ATOM 586 C CA . LEU A 1 73 ? 1.763 2.871 7.217 1.00 92.62 73 LEU A CA 1
ATOM 587 C C . LEU A 1 73 ? 3.090 2.179 6.854 1.00 92.62 73 LEU A C 1
ATOM 589 O O . LEU A 1 73 ? 3.335 1.031 7.237 1.00 92.62 73 LEU A O 1
ATOM 593 N N . PHE A 1 74 ? 3.964 2.918 6.168 1.00 93.06 74 PHE A N 1
ATOM 594 C CA . PHE A 1 74 ? 5.320 2.501 5.832 1.00 93.06 74 PHE A CA 1
ATOM 595 C C . PHE A 1 74 ? 6.335 3.464 6.444 1.00 93.06 74 PHE A C 1
ATOM 597 O O . PHE A 1 74 ? 6.207 4.685 6.341 1.00 93.06 74 PHE A O 1
ATOM 604 N N . SER A 1 75 ? 7.370 2.907 7.061 1.00 92.81 75 SER A N 1
ATOM 605 C CA . SER A 1 75 ? 8.570 3.643 7.446 1.00 92.81 75 SER A CA 1
ATOM 606 C C . SER A 1 75 ? 9.365 4.073 6.212 1.00 92.81 75 SER A C 1
ATOM 608 O O . SER A 1 75 ? 9.254 3.481 5.138 1.00 92.81 75 SER A O 1
ATOM 610 N N . SER A 1 76 ? 10.250 5.063 6.368 1.00 94.06 76 SER A N 1
ATOM 611 C CA . SER A 1 76 ? 11.131 5.495 5.271 1.00 94.06 76 SER A CA 1
ATOM 612 C C . SER A 1 76 ? 11.975 4.343 4.702 1.00 94.06 76 SER A C 1
ATOM 614 O O . SER A 1 76 ? 12.185 4.277 3.493 1.00 94.06 76 SER A O 1
ATOM 616 N N . ALA A 1 77 ? 12.423 3.411 5.551 1.00 94.38 77 ALA A N 1
ATOM 617 C CA . ALA A 1 77 ? 13.196 2.246 5.126 1.00 94.38 77 ALA A CA 1
ATOM 618 C C . ALA A 1 77 ? 12.355 1.255 4.301 1.00 94.38 77 ALA A C 1
ATOM 620 O O . ALA A 1 77 ? 12.802 0.828 3.238 1.00 94.38 77 ALA A O 1
ATOM 621 N N . GLU A 1 78 ? 11.134 0.935 4.748 1.00 95.31 78 GLU A N 1
ATOM 622 C CA . GLU A 1 78 ? 10.199 0.079 3.998 1.00 95.31 78 GLU A CA 1
ATOM 623 C C . GLU A 1 78 ? 9.853 0.714 2.642 1.00 95.31 78 GLU A C 1
ATOM 625 O O . GLU A 1 78 ? 9.972 0.055 1.611 1.00 95.31 78 GLU A O 1
ATOM 630 N N . SER A 1 79 ? 9.519 2.010 2.616 1.00 95.31 79 SER A N 1
ATOM 631 C CA . SER A 1 79 ? 9.204 2.736 1.377 1.00 95.31 79 SER A CA 1
ATOM 632 C C . SER A 1 79 ? 10.367 2.724 0.381 1.00 95.31 79 SER A C 1
ATOM 634 O O . SER A 1 79 ? 10.163 2.445 -0.798 1.00 95.31 79 SER A O 1
ATOM 636 N N . LYS A 1 80 ? 11.603 2.970 0.840 1.00 95.88 80 LYS A N 1
ATOM 637 C CA . LYS A 1 80 ? 12.799 2.908 -0.020 1.00 95.88 80 LYS A CA 1
ATOM 638 C C . LYS A 1 80 ? 13.036 1.502 -0.570 1.00 95.88 80 LYS A C 1
ATOM 640 O O . LYS A 1 80 ? 13.399 1.362 -1.734 1.00 95.88 80 LYS A O 1
ATOM 645 N N . ALA A 1 81 ? 12.819 0.471 0.244 1.00 96.00 81 ALA A N 1
ATOM 646 C CA . ALA A 1 81 ? 12.958 -0.911 -0.197 1.00 96.00 81 ALA A CA 1
ATOM 647 C C . ALA A 1 81 ? 11.913 -1.276 -1.266 1.00 96.00 81 ALA A C 1
ATOM 649 O O . ALA A 1 81 ? 12.274 -1.873 -2.277 1.00 96.00 81 ALA A O 1
ATOM 650 N N . PHE A 1 82 ? 10.655 -0.851 -1.094 1.00 95.81 82 PHE A N 1
ATOM 651 C CA . PHE A 1 82 ? 9.614 -1.013 -2.114 1.00 95.81 82 PHE A CA 1
ATOM 652 C C . PHE A 1 82 ? 9.990 -0.355 -3.440 1.00 95.81 82 PHE A C 1
ATOM 654 O O . PHE A 1 82 ? 9.878 -0.993 -4.484 1.00 95.81 82 PHE A O 1
ATOM 661 N N . VAL A 1 83 ? 10.461 0.895 -3.396 1.00 95.00 83 VAL A N 1
ATOM 662 C CA . VAL A 1 83 ? 10.898 1.622 -4.597 1.00 95.00 83 VAL A CA 1
ATOM 663 C C . VAL A 1 83 ? 12.037 0.878 -5.291 1.00 95.00 83 VAL A C 1
ATOM 665 O O . VAL A 1 83 ? 11.931 0.609 -6.483 1.00 95.00 83 VAL A O 1
ATOM 668 N N . LYS A 1 84 ? 13.069 0.466 -4.547 1.00 95.44 84 LYS A N 1
ATOM 669 C CA . LYS A 1 84 ? 14.218 -0.262 -5.102 1.00 95.44 84 LYS A CA 1
ATOM 670 C C . LYS A 1 84 ? 13.799 -1.556 -5.806 1.00 95.44 84 LYS A C 1
ATOM 672 O O . LYS A 1 84 ? 14.214 -1.809 -6.930 1.00 95.44 84 LYS A O 1
ATOM 677 N N . ILE A 1 85 ? 12.950 -2.362 -5.168 1.00 94.69 85 ILE A N 1
ATOM 678 C CA . ILE A 1 85 ? 12.471 -3.624 -5.750 1.00 94.69 85 ILE A CA 1
ATOM 679 C C . ILE A 1 85 ? 11.610 -3.356 -6.988 1.00 94.69 85 ILE A C 1
ATOM 681 O O . ILE A 1 85 ? 11.745 -4.053 -7.989 1.00 94.69 85 ILE A O 1
ATOM 685 N N . ALA A 1 86 ? 10.750 -2.334 -6.959 1.00 94.00 86 ALA A N 1
ATOM 686 C CA . ALA A 1 86 ? 9.978 -1.939 -8.133 1.00 94.00 86 ALA A CA 1
ATOM 687 C C . ALA A 1 86 ? 10.902 -1.510 -9.292 1.00 94.00 86 ALA A C 1
ATOM 689 O O . ALA A 1 86 ? 10.704 -1.929 -10.429 1.00 94.00 86 ALA A O 1
ATOM 690 N N . GLU A 1 87 ? 11.957 -0.741 -9.025 1.00 93.50 87 GLU A N 1
ATOM 691 C CA . GLU A 1 87 ? 12.958 -0.374 -10.035 1.00 93.50 87 GLU A CA 1
ATOM 692 C C . GLU A 1 87 ? 13.695 -1.593 -10.608 1.00 93.50 87 GLU A C 1
ATOM 694 O O . GLU A 1 87 ? 13.843 -1.682 -11.825 1.00 93.50 87 GLU A O 1
ATOM 699 N N . GLU A 1 88 ? 14.079 -2.554 -9.763 1.00 93.62 88 GLU A N 1
ATOM 700 C CA . GLU A 1 88 ? 14.715 -3.818 -10.171 1.00 93.62 88 GLU A CA 1
ATOM 701 C C . GLU A 1 88 ? 13.779 -4.702 -11.011 1.00 93.62 88 GLU A C 1
ATOM 703 O O . GLU A 1 88 ? 14.213 -5.326 -11.980 1.00 93.62 88 GLU A O 1
ATOM 708 N N . ILE A 1 89 ? 12.479 -4.735 -10.688 1.00 92.81 89 ILE A N 1
ATOM 709 C CA . ILE A 1 89 ? 11.471 -5.383 -11.537 1.00 92.81 89 ILE A CA 1
ATOM 710 C C . ILE A 1 89 ? 11.411 -4.672 -12.894 1.00 92.81 89 ILE A C 1
ATOM 712 O O . ILE A 1 89 ? 11.237 -5.334 -13.915 1.00 92.81 89 ILE A O 1
ATOM 716 N N . GLY A 1 90 ? 11.555 -3.351 -12.928 1.00 91.62 90 GLY A N 1
ATOM 717 C CA . GLY A 1 90 ? 11.543 -2.555 -14.148 1.00 91.62 90 GLY A CA 1
ATOM 718 C C . GLY A 1 90 ? 10.133 -2.116 -14.535 1.00 91.62 90 GLY A C 1
ATOM 719 O O . GLY A 1 90 ? 9.234 -2.932 -14.763 1.00 91.62 90 GLY A O 1
ATOM 720 N N . PHE A 1 91 ? 9.952 -0.799 -14.623 1.00 90.94 91 PHE A N 1
ATOM 721 C CA . PHE A 1 91 ? 8.691 -0.181 -15.012 1.00 90.94 91 PHE A CA 1
ATOM 722 C C . PHE A 1 91 ? 8.482 -0.245 -16.523 1.00 90.94 91 PHE A C 1
ATOM 724 O O . PHE A 1 91 ? 9.402 0.015 -17.298 1.00 90.94 91 PHE A O 1
ATOM 731 N N . ALA A 1 92 ? 7.248 -0.533 -16.933 1.00 86.75 92 ALA A N 1
ATOM 732 C CA . ALA A 1 92 ? 6.844 -0.486 -18.330 1.00 86.75 92 ALA A CA 1
ATOM 733 C C . ALA A 1 92 ? 5.971 0.744 -18.579 1.00 86.75 92 ALA A C 1
ATOM 735 O O . ALA A 1 92 ? 5.032 1.015 -17.821 1.00 86.75 92 ALA A O 1
ATOM 736 N N . HIS A 1 93 ? 6.256 1.457 -19.665 1.00 83.75 93 HIS A N 1
ATOM 737 C CA . HIS A 1 93 ? 5.406 2.543 -20.120 1.00 83.75 93 HIS A CA 1
ATOM 738 C C . HIS A 1 93 ? 4.066 1.983 -20.609 1.00 83.75 93 HIS A C 1
ATOM 740 O O . HIS A 1 93 ? 4.035 1.102 -21.470 1.00 83.75 93 HIS A O 1
ATOM 746 N N . GLN A 1 94 ? 2.953 2.463 -20.052 1.00 72.94 94 GLN A N 1
ATOM 747 C CA . GLN A 1 94 ? 1.614 2.045 -20.468 1.00 72.94 94 GLN A CA 1
ATOM 748 C C . GLN A 1 94 ? 0.758 3.276 -20.757 1.00 72.94 94 GLN A C 1
ATOM 750 O O . GLN A 1 94 ? 0.064 3.791 -19.880 1.00 72.94 94 GLN A O 1
ATOM 755 N N . GLY A 1 95 ? 0.839 3.733 -22.008 1.00 67.19 95 GLY A N 1
ATOM 756 C CA . GLY A 1 95 ? 0.045 4.841 -22.526 1.00 67.19 95 GLY A CA 1
ATOM 757 C C . GLY A 1 95 ? -1.454 4.532 -22.564 1.00 67.19 95 GLY A C 1
ATOM 758 O O . GLY A 1 95 ? -1.883 3.373 -22.536 1.00 67.19 95 GLY A O 1
ATOM 759 N N . SER A 1 96 ? -2.263 5.586 -22.627 1.00 68.19 96 SER A N 1
ATOM 760 C CA . SER A 1 96 ? -3.715 5.459 -22.738 1.00 68.19 96 SER A CA 1
ATOM 761 C C . SER A 1 96 ? -4.122 4.714 -24.014 1.00 68.19 96 SER A C 1
ATOM 763 O O . SER A 1 96 ? -3.560 4.923 -25.091 1.00 68.19 96 SER A O 1
ATOM 765 N N . ARG A 1 97 ? -5.137 3.853 -23.900 1.00 63.88 97 ARG A N 1
ATOM 766 C CA . ARG A 1 97 ? -5.865 3.330 -25.059 1.00 63.88 97 ARG A CA 1
ATOM 767 C C . ARG A 1 97 ? -6.916 4.376 -25.434 1.00 63.88 97 ARG A C 1
ATOM 769 O O . ARG A 1 97 ? -7.665 4.825 -24.571 1.00 63.88 97 ARG A O 1
ATOM 776 N N . GLY A 1 98 ? -6.922 4.808 -26.698 1.00 54.94 98 GLY A N 1
ATOM 777 C CA . GLY A 1 98 ? -7.756 5.919 -27.169 1.00 54.94 98 GLY A CA 1
ATOM 778 C C . GLY A 1 98 ? -9.224 5.789 -26.742 1.00 54.94 98 GLY A C 1
ATOM 779 O O . GLY A 1 98 ? -9.824 4.734 -26.927 1.00 54.94 98 GLY A O 1
ATOM 780 N N . GLY A 1 99 ? -9.775 6.863 -26.163 1.00 65.75 99 GLY A N 1
ATOM 781 C CA . GLY A 1 99 ? -11.138 6.930 -25.616 1.00 65.75 99 GLY A CA 1
ATOM 782 C C . GLY A 1 99 ? -11.2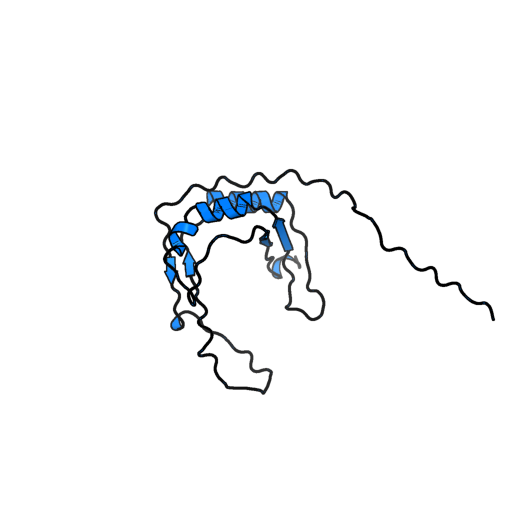31 6.878 -24.082 1.00 65.75 99 GLY A C 1
ATOM 783 O O . GLY A 1 99 ? -12.288 7.182 -23.539 1.00 65.75 99 GLY A O 1
ATOM 784 N N . GLU A 1 100 ? -10.146 6.542 -23.374 1.00 63.88 100 GLU A N 1
ATOM 785 C CA . GLU A 1 100 ? -10.092 6.518 -21.903 1.00 63.88 100 GLU A CA 1
ATOM 786 C C . GLU A 1 100 ? -9.388 7.750 -21.303 1.00 63.88 100 GLU A C 1
ATOM 788 O O . GLU A 1 100 ? -8.754 8.538 -22.008 1.00 63.88 100 GLU A O 1
ATOM 793 N N . ALA A 1 101 ? -9.461 7.897 -19.971 1.00 68.81 101 ALA A N 1
ATOM 794 C CA . ALA A 1 101 ? -8.691 8.892 -19.223 1.00 68.81 101 ALA A CA 1
ATOM 795 C C . ALA A 1 101 ? -7.208 8.873 -19.637 1.00 68.81 101 ALA A C 1
ATOM 797 O O . ALA A 1 101 ? -6.616 7.802 -19.802 1.00 68.81 101 ALA A O 1
ATOM 798 N N . TYR A 1 102 ? -6.606 10.055 -19.798 1.00 71.62 102 TYR A N 1
ATOM 799 C CA . TYR A 1 102 ? -5.188 10.183 -20.129 1.00 71.62 102 TYR A CA 1
ATOM 800 C C . TYR A 1 102 ? -4.324 9.461 -19.083 1.00 71.62 102 TYR A C 1
ATOM 802 O O . TYR A 1 102 ? -4.475 9.669 -17.878 1.00 71.62 102 TYR A O 1
ATOM 810 N N . ARG A 1 103 ? -3.428 8.587 -19.547 1.00 73.38 103 ARG A N 1
ATOM 811 C CA . ARG A 1 103 ? -2.476 7.819 -18.736 1.00 73.38 103 ARG A CA 1
ATOM 812 C C . ARG A 1 103 ? -1.147 7.787 -19.487 1.00 73.38 103 ARG A C 1
ATOM 814 O O . ARG A 1 103 ? -1.117 7.346 -20.630 1.00 73.38 103 ARG A O 1
ATOM 821 N N . ASP A 1 104 ? -0.086 8.256 -18.843 1.00 77.12 104 ASP A N 1
ATOM 822 C CA . ASP A 1 104 ? 1.281 8.358 -19.400 1.00 77.12 104 ASP A CA 1
ATOM 823 C C . ASP A 1 104 ? 2.332 7.950 -18.344 1.00 77.12 104 ASP A C 1
ATOM 825 O O . ASP A 1 104 ? 3.525 8.213 -18.452 1.00 77.12 104 ASP A O 1
ATOM 829 N N . ASN A 1 105 ? 1.886 7.286 -17.277 1.00 84.75 105 ASN A N 1
ATOM 830 C CA . ASN A 1 105 ? 2.772 6.872 -16.197 1.00 84.75 105 ASN A CA 1
ATOM 831 C C . ASN A 1 105 ? 3.395 5.522 -16.528 1.00 84.7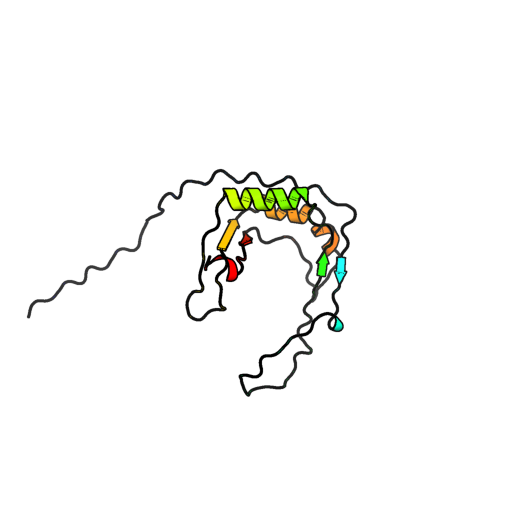5 105 ASN A C 1
ATOM 833 O O . ASN A 1 105 ? 2.703 4.602 -16.982 1.00 84.75 105 ASN A O 1
ATOM 837 N N . ASP A 1 106 ? 4.673 5.364 -16.196 1.00 89.75 106 ASP A N 1
ATOM 838 C CA . ASP A 1 106 ? 5.258 4.034 -16.180 1.00 89.75 106 ASP A CA 1
ATOM 839 C C . ASP A 1 106 ? 4.709 3.279 -14.967 1.00 89.75 106 ASP A C 1
ATOM 841 O O . ASP A 1 106 ? 4.555 3.843 -13.875 1.00 89.75 106 ASP A O 1
ATOM 845 N N . ARG A 1 107 ? 4.391 1.995 -15.144 1.00 91.69 107 ARG A N 1
ATOM 846 C CA . ARG A 1 107 ? 3.808 1.192 -14.069 1.00 91.69 107 ARG A CA 1
ATOM 847 C C . ARG A 1 107 ? 4.325 -0.230 -14.023 1.00 91.69 107 ARG A C 1
ATOM 849 O O . ARG A 1 107 ? 4.734 -0.808 -15.029 1.00 91.69 107 ARG A O 1
ATOM 856 N N . ILE A 1 108 ? 4.210 -0.794 -12.831 1.00 92.69 108 ILE A N 1
ATOM 857 C CA . ILE A 1 108 ? 4.311 -2.223 -12.561 1.00 92.69 108 ILE A CA 1
ATOM 858 C C . ILE A 1 108 ? 3.000 -2.636 -11.910 1.00 92.69 108 ILE A C 1
ATOM 860 O O . ILE A 1 108 ? 2.461 -1.923 -11.065 1.00 92.69 108 ILE A O 1
ATOM 864 N N . SER A 1 109 ? 2.474 -3.778 -12.328 1.00 92.44 109 SER A N 1
ATOM 865 C CA . SER A 1 109 ? 1.319 -4.422 -11.716 1.00 92.44 109 SER A CA 1
ATOM 866 C C . SER A 1 109 ? 1.765 -5.818 -11.324 1.00 92.44 109 SER A C 1
ATOM 868 O O . SER A 1 109 ? 2.231 -6.569 -12.179 1.00 92.44 109 SER A O 1
ATOM 870 N N . VAL A 1 110 ? 1.689 -6.117 -10.033 1.00 92.44 110 VAL A N 1
ATOM 871 C CA . VAL A 1 110 ? 2.069 -7.416 -9.483 1.00 92.44 110 VAL A CA 1
ATOM 872 C C . VAL A 1 110 ? 0.826 -8.024 -8.867 1.00 92.44 110 VAL A C 1
ATOM 874 O O . VAL A 1 110 ? 0.141 -7.364 -8.093 1.00 92.44 110 VAL A O 1
ATOM 877 N N . ASP A 1 111 ? 0.517 -9.250 -9.267 1.00 95.56 111 ASP A N 1
ATOM 878 C CA . ASP A 1 111 ? -0.537 -10.050 -8.658 1.00 95.56 111 ASP A CA 1
ATOM 879 C C . ASP A 1 111 ? 0.095 -10.898 -7.551 1.00 95.56 111 ASP A C 1
ATOM 881 O O . ASP A 1 111 ? 0.712 -11.928 -7.822 1.00 95.56 111 ASP A O 1
ATOM 885 N N . ASP A 1 112 ? 0.059 -10.380 -6.323 1.00 95.00 112 ASP A N 1
ATOM 886 C CA . ASP A 1 112 ? 0.735 -10.956 -5.160 1.00 95.00 112 ASP A CA 1
ATOM 887 C C . ASP A 1 112 ? -0.192 -10.902 -3.932 1.00 95.00 112 ASP A C 1
ATOM 889 O O . ASP A 1 112 ? -0.206 -9.906 -3.196 1.00 95.00 112 ASP A O 1
ATOM 893 N N . PRO A 1 113 ? -0.998 -11.957 -3.704 1.00 95.88 113 PRO A N 1
ATOM 894 C CA . PRO A 1 113 ? -1.896 -12.013 -2.556 1.00 95.88 113 PRO A CA 1
ATOM 895 C C . PRO A 1 113 ? -1.140 -12.005 -1.226 1.00 95.88 113 PRO A C 1
ATOM 897 O O . PRO A 1 113 ? -1.608 -11.388 -0.277 1.00 95.88 113 PRO A O 1
ATOM 900 N N . VAL A 1 114 ? 0.062 -12.593 -1.164 1.00 95.06 114 VAL A N 1
ATOM 901 C CA . VAL A 1 114 ? 0.861 -12.625 0.069 1.00 95.06 114 VAL A CA 1
ATOM 902 C C . VAL A 1 114 ? 1.301 -11.216 0.452 1.00 95.06 114 VAL A C 1
ATOM 904 O O . VAL A 1 114 ? 1.210 -10.839 1.621 1.00 95.06 114 VAL A O 1
ATOM 907 N N . LEU A 1 115 ? 1.735 -10.405 -0.516 1.00 95.44 115 LEU A N 1
ATOM 908 C CA . LEU A 1 115 ? 2.041 -8.996 -0.274 1.00 95.44 115 LEU A CA 1
ATOM 909 C C . LEU A 1 115 ? 0.800 -8.222 0.188 1.00 95.44 115 LEU A C 1
ATOM 911 O O . LEU A 1 115 ? 0.886 -7.447 1.143 1.00 95.44 115 LEU A O 1
ATOM 915 N N . ALA A 1 116 ? -0.334 -8.407 -0.490 1.00 96.50 116 ALA A N 1
ATOM 916 C CA . ALA A 1 116 ? -1.576 -7.713 -0.159 1.00 96.50 116 ALA A CA 1
ATOM 917 C C . ALA A 1 116 ? -2.042 -8.036 1.269 1.00 96.50 116 ALA A C 1
ATOM 919 O O . ALA A 1 116 ? -2.337 -7.115 2.036 1.00 96.50 116 ALA A O 1
ATOM 920 N N . ASP A 1 117 ? -2.009 -9.312 1.650 1.00 96.12 117 ASP A N 1
ATOM 921 C CA . ASP A 1 117 ? -2.338 -9.766 3.000 1.00 96.12 117 ASP A CA 1
ATOM 922 C C . ASP A 1 117 ? -1.335 -9.219 4.018 1.00 96.12 117 ASP A C 1
ATOM 924 O O . ASP A 1 117 ? -1.731 -8.652 5.032 1.00 96.12 117 ASP A O 1
ATOM 928 N N . THR A 1 118 ? -0.036 -9.243 3.706 1.00 95.31 118 THR A N 1
ATOM 929 C CA . THR A 1 118 ? 1.006 -8.692 4.589 1.00 95.31 118 THR A CA 1
ATOM 930 C C . THR A 1 118 ? 0.798 -7.193 4.859 1.00 95.31 118 THR A C 1
ATOM 932 O O . THR A 1 118 ? 0.949 -6.730 5.993 1.00 95.31 118 THR A O 1
ATOM 935 N N . ILE A 1 119 ? 0.434 -6.400 3.841 1.00 95.88 119 ILE A N 1
ATOM 936 C CA . ILE A 1 119 ? 0.119 -4.972 4.020 1.00 95.88 119 ILE A CA 1
ATOM 937 C C . ILE A 1 119 ? -1.162 -4.812 4.851 1.00 95.88 119 ILE A C 1
ATOM 939 O O . ILE A 1 119 ? -1.208 -3.962 5.745 1.00 95.88 119 ILE A O 1
ATOM 943 N N . TRP A 1 120 ? -2.191 -5.619 4.594 1.00 96.31 120 TRP A N 1
ATOM 944 C CA . TRP A 1 120 ? -3.455 -5.574 5.329 1.00 96.31 120 TRP A CA 1
ATOM 945 C C . TRP A 1 120 ? -3.277 -5.897 6.822 1.00 96.31 120 TRP A C 1
ATOM 947 O O . TRP A 1 120 ? -3.712 -5.137 7.695 1.00 96.31 120 TRP A O 1
ATOM 957 N N . GLU A 1 121 ? -2.555 -6.975 7.119 1.00 94.94 121 GLU A N 1
ATOM 958 C CA . GLU A 1 121 ? -2.252 -7.463 8.467 1.00 94.94 121 GLU A CA 1
ATOM 959 C C . GLU A 1 121 ? -1.239 -6.588 9.212 1.00 94.94 121 GLU A C 1
ATOM 961 O O . GLU A 1 121 ? -1.131 -6.657 10.438 1.00 94.94 121 GLU A O 1
ATOM 966 N N . SER A 1 122 ? -0.549 -5.679 8.514 1.00 94.44 122 SER A N 1
ATOM 967 C CA . SER A 1 122 ? 0.371 -4.725 9.144 1.00 94.44 122 SER A CA 1
ATOM 968 C C . SER A 1 122 ? -0.306 -3.747 10.113 1.00 94.44 122 SER A C 1
ATOM 970 O O . SER A 1 122 ? 0.378 -3.030 10.841 1.00 94.44 122 SER A O 1
ATOM 972 N N . GLY A 1 123 ? -1.638 -3.719 10.142 1.00 93.06 123 GLY A N 1
ATOM 973 C CA . GLY A 1 123 ? -2.442 -2.914 11.056 1.00 93.06 123 GLY A CA 1
ATOM 974 C C . GLY A 1 123 ? -3.661 -2.279 10.391 1.00 93.06 123 GLY A C 1
ATOM 975 O O . GLY A 1 123 ? -4.542 -1.806 11.106 1.00 93.06 123 GLY A O 1
ATOM 976 N N . LEU A 1 124 ? -3.755 -2.302 9.054 1.00 94.38 124 LEU A N 1
ATOM 977 C CA . LEU A 1 124 ? -4.905 -1.768 8.318 1.00 94.38 124 LEU A CA 1
ATOM 978 C C . LEU A 1 124 ? -6.194 -2.506 8.673 1.00 94.38 124 LEU A C 1
ATOM 980 O O . LEU A 1 124 ? -7.196 -1.853 8.940 1.00 94.38 124 LEU A O 1
ATOM 984 N N . GLY A 1 125 ? -6.169 -3.838 8.752 1.00 93.75 125 GLY A N 1
ATOM 985 C CA . GLY A 1 125 ? -7.372 -4.606 9.078 1.00 93.75 125 GLY A CA 1
ATOM 986 C C . GLY A 1 125 ? -7.976 -4.231 10.428 1.00 93.75 125 GLY A C 1
ATOM 987 O O . GLY A 1 125 ? -9.185 -4.047 10.536 1.00 93.75 125 GLY A O 1
ATOM 988 N N . LYS A 1 126 ? -7.127 -4.009 11.437 1.00 92.25 126 LYS A N 1
ATOM 989 C CA . LYS A 1 126 ? -7.562 -3.503 12.743 1.00 92.25 126 LYS A CA 1
ATOM 990 C C . LYS A 1 126 ? -8.021 -2.044 12.672 1.00 92.25 126 LYS A C 1
ATOM 992 O O . LYS A 1 126 ? -8.986 -1.679 13.322 1.00 92.25 126 LYS A O 1
ATOM 997 N N . LEU A 1 127 ? -7.330 -1.203 11.906 1.00 92.38 127 LEU A N 1
ATOM 998 C CA . LEU A 1 127 ? -7.666 0.216 11.776 1.00 92.38 127 LEU A CA 1
ATOM 999 C C . LEU A 1 127 ? -9.029 0.434 11.101 1.00 92.38 127 LEU A C 1
ATOM 1001 O O . LEU A 1 127 ? -9.756 1.356 11.457 1.00 92.38 127 LEU A O 1
ATOM 1005 N N . PHE A 1 128 ? -9.371 -0.419 10.134 1.00 91.75 128 PHE A N 1
ATOM 1006 C CA . PHE A 1 128 ? -10.609 -0.338 9.364 1.00 91.75 128 PHE A CA 1
ATOM 1007 C C . PHE A 1 128 ? -11.734 -1.245 9.887 1.00 91.75 128 PHE A C 1
ATOM 1009 O O . PHE A 1 128 ? -12.838 -1.166 9.350 1.00 91.75 128 PHE A O 1
ATOM 1016 N N . SER A 1 129 ? -11.512 -2.063 10.926 1.00 90.31 129 SER A N 1
ATOM 1017 C CA . SER A 1 129 ? -12.541 -2.982 11.452 1.00 90.31 129 SER A CA 1
ATOM 1018 C C . SER A 1 129 ? -13.795 -2.254 11.932 1.00 90.31 129 SER A C 1
ATOM 1020 O O . SER A 1 129 ? -14.910 -2.756 11.775 1.00 90.31 129 SER A O 1
ATOM 1022 N N . ASP A 1 130 ? -13.609 -1.051 12.474 1.00 87.06 130 ASP A N 1
ATOM 1023 C CA . ASP A 1 130 ? -14.676 -0.262 13.091 1.00 87.06 130 ASP A CA 1
ATOM 1024 C C . ASP A 1 130 ? -15.299 0.745 12.109 1.00 87.06 130 ASP A C 1
ATOM 1026 O O . ASP A 1 130 ? -16.297 1.399 12.417 1.00 87.06 130 ASP A O 1
ATOM 1030 N N . ILE A 1 131 ? -14.749 0.852 10.894 1.00 88.56 131 ILE A N 1
ATOM 1031 C CA . ILE A 1 131 ? -15.202 1.793 9.871 1.00 88.56 131 ILE A CA 1
ATOM 1032 C C . ILE A 1 131 ? -16.240 1.112 8.980 1.00 88.56 131 ILE A C 1
ATOM 1034 O O . ILE A 1 131 ? -15.945 0.180 8.230 1.00 88.56 131 ILE A O 1
ATOM 1038 N N . LYS A 1 132 ? -17.474 1.625 9.027 1.00 88.31 132 LYS A N 1
ATOM 1039 C CA . LYS A 1 132 ? -18.591 1.158 8.198 1.00 88.31 132 LYS A CA 1
ATOM 1040 C C . LYS A 1 132 ? -18.998 2.228 7.201 1.00 88.31 132 LYS A C 1
ATOM 1042 O O . LYS A 1 132 ? -19.446 3.304 7.583 1.00 88.31 132 LYS A O 1
ATOM 1047 N N . ILE A 1 133 ? -18.937 1.897 5.916 1.00 84.44 133 ILE A N 1
ATOM 1048 C CA . ILE A 1 133 ? -19.412 2.766 4.836 1.00 84.44 133 ILE A CA 1
ATOM 1049 C C . ILE A 1 133 ? -20.602 2.073 4.190 1.00 84.44 133 ILE A C 1
ATOM 1051 O O . ILE A 1 133 ? -20.463 1.002 3.599 1.00 84.44 133 ILE A O 1
ATOM 1055 N N . ARG A 1 134 ? -21.795 2.666 4.325 1.00 84.38 134 ARG A N 1
ATOM 1056 C CA . ARG A 1 134 ? -23.053 2.101 3.794 1.00 84.38 134 ARG A CA 1
ATOM 1057 C C . ARG A 1 134 ? -23.290 0.649 4.251 1.00 84.38 134 ARG A C 1
ATOM 1059 O O . ARG A 1 134 ? -23.679 -0.205 3.461 1.00 84.38 134 ARG A O 1
ATOM 1066 N N . GLY A 1 135 ? -22.981 0.361 5.516 1.00 85.62 135 GLY A N 1
ATOM 1067 C CA . GLY A 1 135 ? -23.127 -0.973 6.110 1.00 85.62 135 GLY A CA 1
ATOM 1068 C C . GLY A 1 135 ? -22.075 -2.003 5.682 1.00 85.62 135 GLY A C 1
ATOM 1069 O O . GLY A 1 135 ? -22.155 -3.147 6.118 1.00 85.62 135 GLY A O 1
ATOM 1070 N N . LYS A 1 136 ? -21.086 -1.622 4.863 1.00 87.94 136 LYS A N 1
ATOM 1071 C CA . LYS A 1 136 ? -19.976 -2.490 4.452 1.00 87.94 136 LYS A CA 1
ATOM 1072 C C . LYS A 1 136 ? -18.712 -2.170 5.242 1.00 87.94 136 LYS A C 1
ATOM 1074 O O . LYS A 1 136 ? -18.473 -1.013 5.585 1.00 87.94 136 LYS A O 1
ATOM 1079 N N . VAL A 1 137 ? -17.908 -3.201 5.477 1.00 90.88 137 VAL A N 1
ATOM 1080 C CA . VAL A 1 137 ? -16.588 -3.127 6.118 1.00 90.88 137 VAL A CA 1
ATOM 1081 C C . VAL A 1 137 ? -15.515 -3.577 5.132 1.00 90.88 137 VAL A C 1
ATOM 1083 O O . VAL A 1 137 ? -15.779 -4.409 4.260 1.00 90.88 137 VAL A O 1
ATOM 1086 N N . ALA A 1 138 ? -14.316 -3.015 5.249 1.00 92.81 138 ALA A N 1
ATOM 1087 C CA . ALA A 1 138 ? -13.168 -3.477 4.479 1.00 92.81 138 ALA A CA 1
ATOM 1088 C C . ALA A 1 138 ? -12.670 -4.821 5.039 1.00 92.81 138 ALA A C 1
ATOM 1090 O O . ALA A 1 138 ? -12.606 -5.001 6.252 1.00 92.81 138 ALA A O 1
ATOM 1091 N N . VAL A 1 139 ? -12.327 -5.761 4.154 1.00 94.75 139 VAL A N 1
ATOM 1092 C CA . VAL A 1 139 ? -11.932 -7.138 4.528 1.00 94.75 139 VAL A CA 1
ATOM 1093 C C . VAL A 1 139 ? -10.539 -7.534 4.039 1.00 94.75 139 VAL A C 1
ATOM 1095 O O . VAL A 1 139 ? -10.070 -8.616 4.367 1.00 94.75 139 VAL A O 1
ATOM 1098 N N . GLY A 1 140 ? -9.880 -6.681 3.255 1.00 96.44 140 GLY A N 1
ATOM 1099 C CA . GLY A 1 140 ? -8.589 -6.983 2.648 1.00 96.44 140 GLY A CA 1
ATOM 1100 C C . GLY A 1 140 ? -8.191 -5.965 1.585 1.00 96.44 140 GLY A C 1
ATOM 1101 O O . GLY A 1 140 ? -8.912 -4.997 1.319 1.00 96.44 140 GLY A O 1
ATOM 1102 N N . LEU A 1 141 ? -7.045 -6.214 0.955 1.00 96.31 141 LEU A N 1
ATOM 1103 C CA . LEU A 1 141 ? -6.553 -5.464 -0.198 1.00 96.31 141 LEU A CA 1
ATOM 1104 C C . LEU A 1 141 ? -6.710 -6.281 -1.483 1.00 96.31 141 LEU A C 1
ATOM 1106 O O . LEU A 1 141 ? -6.778 -7.505 -1.464 1.00 96.31 141 LEU A O 1
ATOM 1110 N N . ASN A 1 142 ? -6.768 -5.593 -2.623 1.00 96.81 142 ASN A N 1
ATOM 1111 C CA . ASN A 1 142 ? -6.724 -6.260 -3.922 1.00 96.81 142 ASN A CA 1
ATOM 1112 C C . ASN A 1 142 ? -5.313 -6.854 -4.135 1.00 96.81 142 ASN A C 1
ATOM 1114 O O . ASN A 1 142 ? -4.351 -6.091 -4.013 1.00 96.81 142 ASN A O 1
ATOM 1118 N N . PRO A 1 143 ? -5.172 -8.150 -4.486 1.00 96.88 143 PRO A N 1
ATOM 1119 C CA . PRO A 1 143 ? -3.868 -8.781 -4.720 1.00 96.88 143 PRO A CA 1
ATOM 1120 C C . PRO A 1 143 ? -3.090 -8.147 -5.882 1.00 96.88 143 PRO A C 1
ATOM 1122 O O . PRO A 1 143 ? -1.864 -8.219 -5.921 1.00 96.88 143 PRO A O 1
ATOM 1125 N N . ASN A 1 144 ? -3.777 -7.452 -6.796 1.00 96.38 144 ASN A N 1
ATOM 1126 C CA . ASN A 1 144 ? -3.146 -6.666 -7.844 1.00 96.38 144 ASN A CA 1
ATOM 1127 C C . ASN A 1 144 ? -2.633 -5.318 -7.302 1.00 96.38 144 ASN A C 1
ATOM 1129 O O . ASN A 1 144 ? -3.293 -4.276 -7.416 1.00 96.38 144 ASN A O 1
ATOM 1133 N N . VAL A 1 145 ? -1.428 -5.336 -6.736 1.00 94.56 145 VAL A N 1
ATOM 1134 C CA . VAL A 1 145 ? -0.726 -4.148 -6.242 1.00 94.56 145 VAL A CA 1
ATOM 1135 C C . VAL A 1 145 ? -0.012 -3.459 -7.404 1.00 94.56 145 VAL A C 1
ATOM 1137 O O . VAL A 1 145 ? 0.686 -4.087 -8.205 1.00 94.56 145 VAL A O 1
ATOM 1140 N N . ARG A 1 146 ? -0.194 -2.139 -7.522 1.00 94.06 146 ARG A N 1
ATOM 1141 C CA . ARG A 1 146 ? 0.384 -1.343 -8.611 1.00 94.06 146 ARG A CA 1
ATOM 1142 C C . ARG A 1 146 ? 1.341 -0.291 -8.081 1.00 94.06 146 ARG A C 1
ATOM 1144 O O . ARG A 1 146 ? 0.974 0.502 -7.220 1.00 94.06 146 ARG A O 1
ATOM 1151 N N . PHE A 1 147 ? 2.525 -0.245 -8.677 1.00 93.94 147 PHE A N 1
ATOM 1152 C CA . PHE A 1 147 ? 3.510 0.806 -8.465 1.00 93.94 147 PHE A CA 1
ATOM 1153 C C . PHE A 1 147 ? 3.500 1.721 -9.681 1.00 93.94 147 PHE A C 1
ATOM 1155 O O . PHE A 1 147 ? 3.608 1.253 -10.816 1.00 93.94 147 PHE A O 1
ATOM 1162 N N . TYR A 1 148 ? 3.369 3.020 -9.440 1.00 92.88 148 TYR A N 1
ATOM 1163 C CA . TYR A 1 148 ? 3.400 4.042 -10.478 1.00 92.88 148 TYR A CA 1
ATOM 1164 C C . TYR A 1 148 ? 4.645 4.895 -10.320 1.00 92.88 148 TYR A C 1
ATOM 1166 O O . TYR A 1 148 ? 4.997 5.289 -9.209 1.00 92.88 148 TYR A O 1
ATOM 1174 N N . ARG A 1 149 ? 5.268 5.218 -11.450 1.00 90.56 149 ARG A N 1
ATOM 1175 C CA . ARG A 1 149 ? 6.337 6.202 -11.531 1.00 90.56 149 ARG A CA 1
ATOM 1176 C C . ARG A 1 149 ? 5.860 7.369 -12.378 1.00 90.56 149 ARG A C 1
ATOM 1178 O O . ARG A 1 149 ? 5.582 7.222 -13.567 1.00 90.56 149 ARG A O 1
ATOM 1185 N N . PHE A 1 150 ? 5.782 8.525 -11.737 1.00 85.88 150 PHE A N 1
ATOM 1186 C CA . PHE A 1 150 ? 5.512 9.790 -12.397 1.00 85.88 150 PHE A CA 1
ATOM 1187 C C . PHE A 1 150 ? 6.850 10.438 -12.721 1.00 85.88 150 PHE A C 1
ATOM 1189 O O . PHE A 1 150 ? 7.665 10.671 -11.830 1.00 85.88 150 PHE A O 1
ATOM 1196 N N . VAL A 1 151 ? 7.085 10.698 -14.001 1.00 77.69 151 VAL A N 1
ATOM 1197 C CA . VAL A 1 151 ? 8.242 11.470 -14.449 1.00 77.69 151 VAL A CA 1
ATOM 1198 C C . VAL A 1 151 ? 7.740 12.876 -14.734 1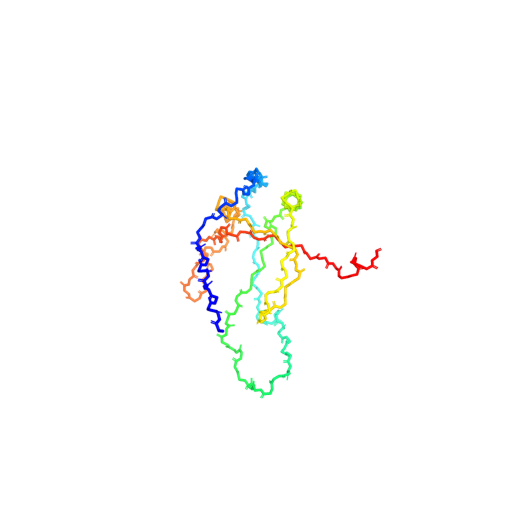.00 77.69 151 VAL A C 1
ATOM 1200 O O . VAL A 1 151 ? 6.721 13.045 -15.401 1.00 77.69 151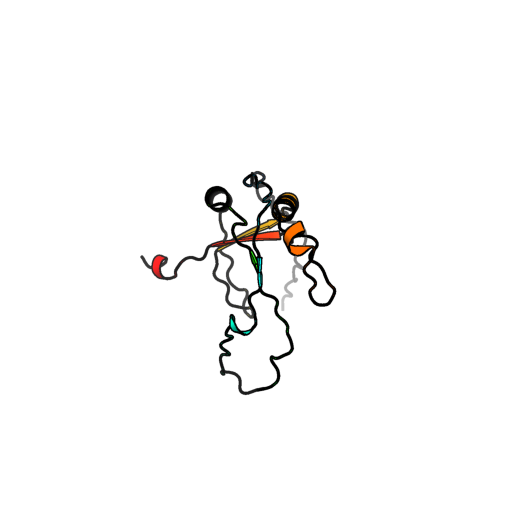 VAL A O 1
ATOM 1203 N N . SER A 1 152 ? 8.426 13.887 -14.206 1.00 70.12 152 SER A N 1
ATOM 1204 C CA . SER A 1 152 ? 8.133 15.267 -14.586 1.00 70.12 152 SER A CA 1
ATOM 1205 C C . SER A 1 152 ? 8.403 15.435 -16.079 1.00 70.12 152 SER A C 1
ATOM 1207 O O . SER A 1 152 ? 9.450 15.021 -16.571 1.00 70.12 152 SER A O 1
ATOM 1209 N N . LEU A 1 153 ? 7.488 16.068 -16.811 1.00 61.41 153 LEU A N 1
ATOM 1210 C CA . LEU A 1 153 ? 7.683 16.338 -18.240 1.00 61.41 153 LEU A CA 1
ATOM 1211 C C . LEU A 1 153 ? 8.951 17.170 -18.510 1.00 61.41 153 LEU A C 1
ATOM 1213 O O . LEU A 1 153 ? 9.518 17.075 -19.594 1.00 61.41 153 LEU A O 1
ATOM 1217 N N . TYR A 1 154 ? 9.442 17.917 -17.515 1.00 59.12 154 TYR A N 1
ATOM 1218 C CA . TYR A 1 154 ? 10.670 18.707 -17.624 1.00 59.12 154 TYR A CA 1
ATOM 1219 C C . TYR A 1 154 ? 11.945 17.870 -17.812 1.00 59.12 154 TYR A C 1
ATOM 1221 O O . TYR A 1 154 ? 12.892 18.368 -18.407 1.00 59.12 154 TYR A O 1
ATOM 1229 N N . THR A 1 155 ? 11.991 16.611 -17.364 1.00 52.19 155 THR A N 1
ATOM 1230 C CA . THR A 1 155 ? 13.189 15.756 -17.491 1.00 52.19 155 THR A CA 1
ATOM 1231 C C . THR A 1 155 ? 13.225 14.903 -18.762 1.00 52.19 155 THR A C 1
ATOM 1233 O O . THR A 1 155 ? 14.214 14.217 -18.989 1.00 52.19 155 THR A O 1
ATOM 1236 N N . ARG A 1 156 ? 12.184 14.923 -19.611 1.00 49.66 156 ARG A N 1
ATOM 1237 C CA . ARG A 1 156 ? 12.178 14.199 -20.904 1.00 49.66 156 ARG A CA 1
ATOM 1238 C C . ARG A 1 156 ? 12.733 15.023 -22.081 1.00 49.66 156 ARG A C 1
ATOM 1240 O O . ARG A 1 156 ? 12.833 14.485 -23.179 1.00 49.66 156 ARG A O 1
ATOM 1247 N N . PHE A 1 157 ? 13.091 16.292 -21.864 1.00 48.00 157 PHE A N 1
ATOM 1248 C CA . PHE A 1 157 ? 13.571 17.219 -22.905 1.00 48.00 157 PHE A CA 1
ATOM 1249 C C . PHE A 1 157 ? 14.968 17.816 -22.636 1.00 48.00 157 PHE A C 1
ATOM 1251 O O . PHE A 1 157 ? 15.337 18.802 -23.271 1.00 48.00 157 PHE A O 1
ATOM 1258 N N . THR A 1 158 ? 15.742 17.232 -21.720 1.00 40.44 158 THR A N 1
ATOM 1259 C CA . THR A 1 158 ? 17.163 17.559 -21.482 1.00 40.44 158 THR A CA 1
ATOM 1260 C C . THR A 1 158 ? 18.019 16.344 -21.773 1.00 40.44 158 THR A C 1
ATOM 1262 O O . THR A 1 158 ? 19.052 16.501 -22.453 1.00 40.44 158 THR A O 1
#

Organism: Glycine soja (NCBI:txid3848)

Foldseek 3Di:
DDDDDDDDDDDDDDPPPDPPDPDQPQDQQAADPDKDKDWDDPVNDDDDDPPPDPDDPDDPPPPPDTDIDTPCLDDPVNVVRRVVSQVVVPWDFDADDPPDDGDGWTKDWAQAQPVFVSSCRSCVVVVQVPPADPNDTDDTGGSGDMDTDDDDPVVVPD